Protein AF-A0A8S8XU65-F1 (afdb_monomer)

Radius of gyration: 19.21 Å; Cα contacts (8 Å, |Δi|>4): 184; chains: 1; bounding box: 71×36×45 Å

pLDDT: mean 71.5, std 25.37, range [22.58, 95.0]

Secondary structure (DSSP, 8-state):
-HHHHHHHHHHHT-SSGGG----SSHHHHHHHHHHHS---TT-EEEEETT--HHHHHHHHHHHHHH--EEEEEPPPTTS---HHHHHHHHHHHGGGEEEEEEESB-TTT-PBPPHHHHTT---TTSEEEE---S---S-----S--------------

Foldseek 3Di:
DQVVLVVVCVVQVNPDSVVDDDDPDQLRVLLCVLVVDDDAALQEEEEEPQDDCSNVVSVVVCCVPHNYHYHYDYADPVRADDPPSVVVVCVVCQQSHFWYWYDQARPPPRHGDDCVLCVQPGDDPHTDIRGDHNDDDDDDPPPDDDDDPPDDDDDDDD

Structure (mmCIF, N/CA/C/O backbone):
data_AF-A0A8S8XU65-F1
#
_entry.id   AF-A0A8S8XU65-F1
#
loop_
_atom_site.group_PDB
_atom_site.id
_atom_site.type_symbol
_atom_site.label_atom_id
_atom_site.label_alt_id
_atom_site.label_comp_id
_atom_site.label_asym_id
_atom_site.label_entity_id
_atom_site.label_seq_id
_atom_site.pdbx_PDB_ins_code
_atom_site.Cartn_x
_atom_site.Cartn_y
_atom_site.Cartn_z
_atom_site.occupancy
_atom_site.B_iso_or_equiv
_atom_site.auth_seq_id
_atom_site.auth_comp_id
_atom_site.auth_asym_id
_atom_site.auth_atom_id
_atom_site.pdbx_PDB_model_num
ATOM 1 N N . MET A 1 1 ? 15.365 -8.239 -23.432 1.00 61.91 1 MET A N 1
ATOM 2 C CA . MET A 1 1 ? 14.420 -8.111 -22.293 1.00 61.91 1 MET A CA 1
ATOM 3 C C . MET A 1 1 ? 14.417 -9.317 -21.351 1.00 61.91 1 MET A C 1
ATOM 5 O O . MET A 1 1 ? 14.413 -9.101 -20.146 1.00 61.91 1 MET A O 1
ATOM 9 N N . ALA A 1 2 ? 14.431 -10.567 -21.838 1.00 71.38 2 ALA A N 1
ATOM 10 C CA . ALA A 1 2 ? 14.409 -11.753 -20.965 1.00 71.38 2 ALA A CA 1
ATOM 11 C C . ALA A 1 2 ? 15.623 -11.863 -20.010 1.00 71.38 2 ALA A C 1
ATOM 13 O O . ALA A 1 2 ? 15.465 -12.267 -18.862 1.00 7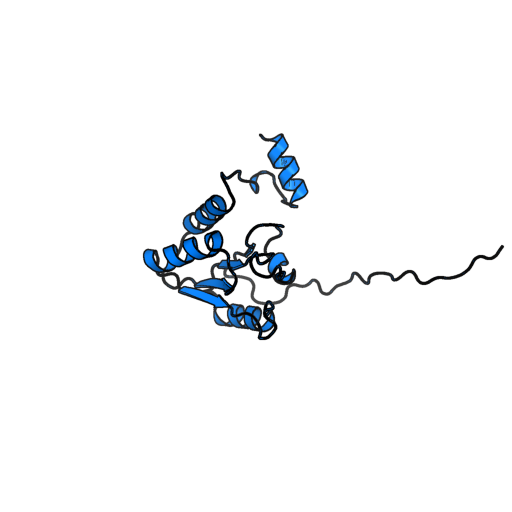1.38 2 ALA A O 1
ATOM 14 N N . SER A 1 3 ? 16.817 -11.442 -20.448 1.00 83.19 3 SER A N 1
ATOM 15 C CA . SER A 1 3 ? 18.032 -11.395 -19.618 1.00 83.19 3 SER A CA 1
ATOM 16 C C . SER A 1 3 ? 17.922 -10.400 -18.457 1.00 83.19 3 SER A C 1
ATOM 18 O O . SER A 1 3 ? 18.205 -10.758 -17.318 1.00 83.19 3 SER A O 1
ATOM 20 N N . SER A 1 4 ? 17.440 -9.183 -18.719 1.00 88.06 4 SER A N 1
ATOM 21 C CA . SER A 1 4 ? 17.258 -8.141 -17.698 1.00 88.06 4 SER A CA 1
ATOM 22 C C . SER A 1 4 ? 16.240 -8.540 -16.627 1.00 88.06 4 SER A C 1
ATOM 24 O O . SER A 1 4 ? 16.490 -8.308 -15.449 1.00 88.06 4 SER A O 1
ATOM 26 N N . ARG A 1 5 ? 15.127 -9.195 -17.002 1.00 89.56 5 ARG A N 1
ATOM 27 C CA . ARG A 1 5 ? 14.156 -9.713 -16.015 1.00 89.56 5 ARG A CA 1
ATOM 28 C C . ARG A 1 5 ? 14.777 -10.756 -15.097 1.00 89.56 5 ARG A C 1
ATOM 30 O O . ARG A 1 5 ? 14.509 -10.734 -13.906 1.00 89.56 5 ARG A O 1
ATOM 37 N N . ARG A 1 6 ? 15.618 -11.646 -15.634 1.00 89.81 6 ARG A N 1
ATOM 38 C CA . ARG A 1 6 ? 16.305 -12.668 -14.834 1.00 89.81 6 ARG A CA 1
ATOM 39 C C . ARG A 1 6 ? 17.269 -12.053 -13.821 1.00 89.81 6 ARG A C 1
ATOM 41 O O . ARG A 1 6 ? 17.264 -12.471 -12.671 1.00 89.81 6 ARG A O 1
ATOM 48 N N . LEU A 1 7 ? 18.046 -11.053 -14.237 1.00 90.75 7 LEU A N 1
ATOM 49 C CA . LEU A 1 7 ? 18.953 -10.334 -13.337 1.00 90.75 7 LEU A CA 1
ATOM 50 C C . LEU A 1 7 ? 18.188 -9.610 -12.226 1.00 90.75 7 LEU A C 1
ATOM 52 O O . LEU A 1 7 ? 18.548 -9.728 -11.060 1.00 90.75 7 LEU A O 1
ATOM 56 N N . LEU A 1 8 ? 17.103 -8.912 -12.573 1.00 88.00 8 LEU A N 1
ATOM 57 C CA . LEU A 1 8 ? 16.266 -8.235 -11.583 1.00 88.00 8 LEU A CA 1
ATOM 58 C C . LEU A 1 8 ? 15.599 -9.222 -10.630 1.00 88.00 8 LEU A C 1
ATOM 60 O O . LEU A 1 8 ? 15.643 -8.995 -9.430 1.00 88.00 8 LEU A O 1
ATOM 64 N N . ALA A 1 9 ? 15.057 -10.331 -11.141 1.00 87.44 9 ALA A N 1
ATOM 65 C CA . ALA A 1 9 ? 14.457 -11.376 -10.316 1.00 87.44 9 ALA A CA 1
ATOM 66 C C . ALA A 1 9 ? 15.452 -11.914 -9.276 1.00 87.44 9 ALA A C 1
ATOM 68 O O . ALA A 1 9 ? 15.110 -12.025 -8.105 1.00 87.44 9 ALA A O 1
ATOM 69 N N . GLN A 1 10 ? 16.703 -12.167 -9.673 1.00 87.38 10 GLN A N 1
ATOM 70 C CA . GLN A 1 10 ? 17.759 -12.583 -8.744 1.00 87.38 10 GLN A CA 1
ATOM 71 C C . GLN A 1 10 ? 18.110 -11.489 -7.731 1.00 87.38 10 GLN A C 1
ATOM 73 O O . GLN A 1 10 ? 18.281 -11.785 -6.553 1.00 87.38 10 GLN A O 1
ATOM 78 N N . HIS A 1 11 ? 18.191 -10.232 -8.172 1.00 85.50 11 HIS A N 1
ATOM 79 C CA . HIS A 1 11 ? 18.537 -9.106 -7.306 1.00 85.50 11 HIS A CA 1
ATOM 80 C C . HIS A 1 11 ? 17.499 -8.863 -6.201 1.00 85.50 11 HIS A C 1
ATOM 82 O O . HIS A 1 11 ? 17.866 -8.542 -5.075 1.00 85.50 11 HIS A O 1
ATOM 88 N N . ILE A 1 12 ? 16.213 -9.037 -6.515 1.00 81.62 12 ILE A N 1
ATOM 89 C CA . ILE A 1 12 ? 15.103 -8.807 -5.575 1.00 81.62 12 ILE A CA 1
ATOM 90 C C . ILE A 1 12 ? 14.648 -10.086 -4.858 1.00 81.62 12 ILE A C 1
ATOM 92 O O . ILE A 1 12 ? 13.761 -10.028 -4.013 1.00 81.62 12 ILE A O 1
ATOM 96 N N . GLY A 1 13 ? 15.229 -11.240 -5.198 1.00 85.06 13 GLY A N 1
ATOM 97 C CA . GLY A 1 13 ? 14.861 -12.535 -4.621 1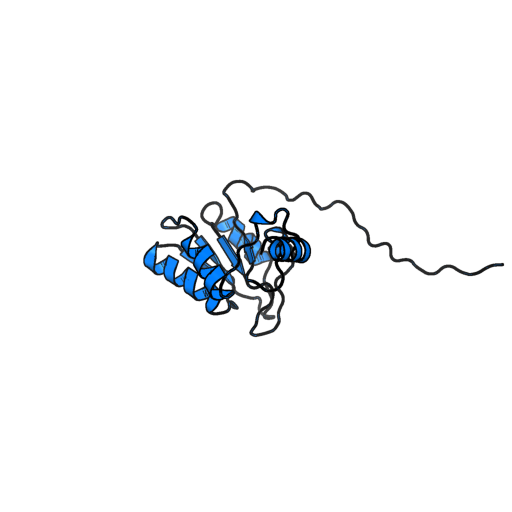.00 85.06 13 GLY A CA 1
ATOM 98 C C . GLY A 1 13 ? 13.516 -13.097 -5.102 1.00 85.06 13 GLY A C 1
ATOM 99 O O . GLY A 1 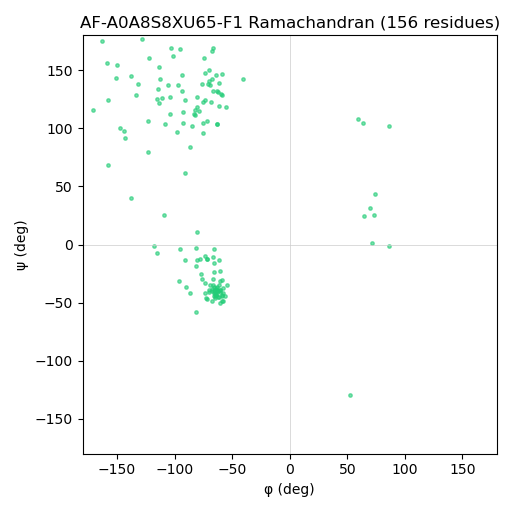13 ? 12.904 -13.890 -4.388 1.00 85.06 13 GLY A O 1
ATOM 100 N N . ALA A 1 14 ? 13.047 -12.709 -6.290 1.00 83.94 14 ALA A N 1
ATOM 101 C CA . ALA A 1 14 ? 11.852 -13.284 -6.907 1.00 83.94 14 ALA A CA 1
ATOM 102 C C . ALA A 1 14 ? 12.090 -14.752 -7.303 1.00 83.94 14 ALA A C 1
ATOM 104 O O . ALA A 1 14 ? 13.168 -15.124 -7.777 1.00 83.94 14 ALA A O 1
ATOM 105 N N . ARG A 1 15 ? 11.068 -15.597 -7.136 1.00 85.31 15 ARG A N 1
ATOM 106 C CA . ARG A 1 15 ? 11.144 -17.039 -7.427 1.00 85.31 15 ARG A CA 1
ATOM 107 C C . ARG A 1 15 ? 11.080 -17.310 -8.924 1.00 85.31 15 ARG A C 1
ATOM 109 O O . ARG A 1 15 ? 11.642 -18.299 -9.395 1.00 85.31 15 ARG A O 1
ATOM 116 N N . ASN A 1 16 ? 10.393 -16.447 -9.673 1.00 86.94 16 ASN A N 1
ATOM 117 C CA . ASN A 1 16 ? 10.226 -16.581 -11.114 1.00 86.94 16 ASN A CA 1
ATOM 118 C C . ASN A 1 16 ? 10.382 -15.227 -11.824 1.00 86.94 16 ASN A C 1
ATOM 120 O O . ASN A 1 16 ? 9.942 -14.189 -11.345 1.00 86.94 16 ASN A O 1
ATOM 124 N N . VAL A 1 17 ? 10.952 -15.240 -13.029 1.00 89.00 17 VAL A N 1
ATOM 125 C CA . VAL A 1 17 ? 11.050 -14.055 -13.899 1.00 89.00 17 VAL A CA 1
ATOM 126 C C . VAL A 1 17 ? 9.690 -13.472 -14.291 1.00 89.00 17 VAL A C 1
ATOM 128 O O . VAL A 1 17 ? 9.616 -12.291 -14.624 1.00 89.00 17 VAL A O 1
ATOM 131 N N . ASN A 1 18 ? 8.626 -14.279 -14.243 1.00 88.69 18 ASN A N 1
ATOM 132 C CA . ASN A 1 18 ? 7.254 -13.840 -14.501 1.00 88.69 18 ASN A CA 1
ATOM 133 C C . ASN A 1 18 ? 6.681 -12.959 -13.377 1.00 88.69 18 ASN A C 1
ATOM 135 O O . ASN A 1 18 ? 5.672 -12.299 -13.593 1.00 88.69 18 ASN A O 1
ATOM 139 N N . GLU A 1 19 ? 7.334 -12.897 -12.212 1.00 85.94 19 GLU A N 1
ATOM 140 C CA . GLU A 1 19 ? 6.975 -11.991 -11.110 1.00 85.94 19 GLU A CA 1
ATOM 141 C C . GLU A 1 19 ? 7.529 -10.566 -11.334 1.00 85.94 19 GLU A C 1
ATOM 143 O O . GLU A 1 19 ? 7.254 -9.659 -10.554 1.00 85.94 19 GLU A O 1
ATOM 148 N N . VAL A 1 20 ? 8.297 -10.340 -12.413 1.00 88.31 20 VAL A N 1
ATOM 149 C CA . VAL A 1 20 ? 8.928 -9.048 -12.729 1.00 88.31 20 VAL A CA 1
ATOM 150 C C . VAL A 1 20 ? 8.255 -8.373 -13.927 1.00 88.31 20 VAL A C 1
ATOM 152 O O . VAL A 1 20 ? 8.522 -8.683 -15.099 1.00 88.31 20 VAL A O 1
ATOM 155 N N . ALA A 1 21 ? 7.438 -7.365 -13.630 1.00 89.25 21 ALA A N 1
ATOM 156 C CA . ALA A 1 21 ? 6.849 -6.473 -14.621 1.00 89.25 21 ALA A CA 1
ATOM 157 C C . ALA A 1 21 ? 7.657 -5.171 -14.751 1.00 89.25 21 ALA A C 1
ATOM 159 O O . ALA A 1 21 ? 8.072 -4.575 -13.760 1.00 89.25 21 ALA A O 1
ATOM 160 N N . PHE A 1 22 ? 7.869 -4.713 -15.988 1.00 90.62 22 PHE A N 1
ATOM 161 C CA . PHE A 1 22 ? 8.489 -3.413 -16.241 1.00 90.62 22 PHE A CA 1
ATOM 162 C C . PHE A 1 22 ? 7.402 -2.355 -16.350 1.00 90.62 22 PHE A C 1
ATOM 164 O O . PHE A 1 22 ? 6.513 -2.476 -17.188 1.00 90.62 22 PHE A O 1
ATOM 171 N N . MET A 1 23 ? 7.520 -1.318 -15.528 1.00 89.38 23 MET A N 1
ATOM 172 C CA . MET A 1 23 ? 6.612 -0.177 -15.495 1.00 89.38 23 MET A CA 1
ATOM 173 C C . MET A 1 23 ? 7.396 1.110 -15.743 1.00 89.38 23 MET A C 1
ATOM 175 O O . MET A 1 23 ? 8.611 1.156 -15.554 1.00 89.38 23 MET A O 1
ATOM 179 N N . LYS A 1 24 ? 6.695 2.174 -16.145 1.00 90.88 24 LYS A N 1
ATOM 180 C CA . LYS A 1 24 ? 7.314 3.479 -16.415 1.00 90.88 24 LYS A CA 1
ATOM 181 C C . LYS A 1 24 ? 8.003 4.073 -15.179 1.00 90.88 24 LYS A C 1
ATOM 183 O O . LYS A 1 24 ? 9.049 4.698 -15.306 1.00 90.88 24 LYS A O 1
ATOM 188 N N . ASN A 1 25 ? 7.395 3.912 -14.004 1.00 88.75 25 ASN A N 1
ATOM 189 C CA . ASN A 1 25 ? 7.910 4.352 -12.707 1.00 88.75 25 ASN A CA 1
ATOM 190 C C . ASN A 1 25 ? 7.153 3.640 -11.564 1.00 88.75 25 ASN A C 1
ATOM 192 O O . ASN A 1 25 ? 6.188 2.910 -11.811 1.00 88.75 25 ASN A O 1
ATOM 196 N N . ALA A 1 26 ? 7.581 3.864 -10.317 1.00 84.81 26 ALA A N 1
ATOM 197 C CA . ALA A 1 26 ? 6.960 3.272 -9.128 1.00 84.81 26 ALA A CA 1
ATOM 198 C C . ALA A 1 26 ? 5.499 3.719 -8.932 1.00 84.81 26 ALA A C 1
ATOM 200 O O . ALA A 1 26 ? 4.643 2.900 -8.616 1.00 84.81 26 ALA A O 1
ATOM 201 N N . THR A 1 27 ? 5.186 4.991 -9.194 1.00 87.12 27 THR A N 1
ATOM 202 C CA . THR A 1 27 ? 3.816 5.523 -9.115 1.00 87.12 27 THR A CA 1
ATOM 203 C C . THR A 1 27 ? 2.864 4.777 -10.049 1.00 87.12 27 THR A C 1
ATOM 205 O O . THR A 1 27 ? 1.765 4.402 -9.652 1.00 87.12 27 THR A O 1
ATOM 208 N N . HIS A 1 28 ? 3.286 4.523 -11.287 1.00 88.31 28 HIS A N 1
ATOM 209 C CA . HIS A 1 28 ? 2.498 3.781 -12.263 1.00 88.31 28 HIS A CA 1
ATOM 210 C C . HIS A 1 28 ? 2.337 2.317 -11.847 1.00 88.31 28 HIS A C 1
ATOM 212 O O . HIS A 1 28 ? 1.245 1.774 -11.963 1.00 88.31 28 HIS A O 1
ATOM 218 N N . ALA A 1 29 ? 3.393 1.699 -11.305 1.00 89.44 29 ALA A N 1
ATOM 219 C CA . ALA A 1 29 ? 3.310 0.344 -10.766 1.00 89.44 29 ALA A C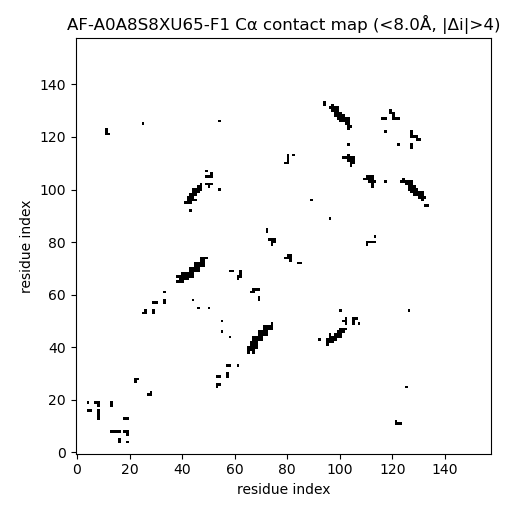A 1
ATOM 220 C C . ALA A 1 29 ? 2.271 0.241 -9.636 1.00 89.4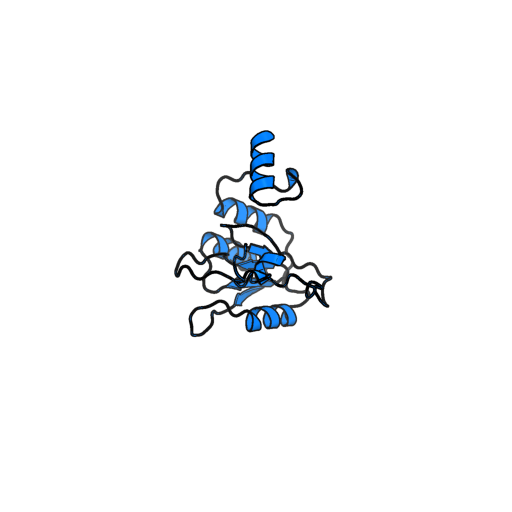4 29 ALA A C 1
ATOM 222 O O . ALA A 1 29 ? 1.456 -0.676 -9.647 1.00 89.44 29 ALA A O 1
ATOM 223 N N . LEU A 1 30 ? 2.238 1.211 -8.718 1.00 88.75 30 LEU A N 1
ATOM 224 C CA . LEU A 1 30 ? 1.266 1.246 -7.619 1.00 88.75 30 LEU A CA 1
ATOM 225 C C . LEU A 1 30 ? -0.168 1.407 -8.098 1.00 88.75 30 LEU A C 1
ATOM 227 O O . LEU A 1 30 ? -1.049 0.678 -7.656 1.00 88.75 30 LEU A O 1
ATOM 231 N N . ASN A 1 31 ? -0.392 2.315 -9.046 1.00 90.25 31 ASN A N 1
ATOM 232 C CA . ASN A 1 31 ? -1.705 2.470 -9.663 1.00 90.25 31 ASN A CA 1
ATOM 233 C C . ASN A 1 31 ? -2.146 1.177 -10.356 1.00 90.25 31 ASN A C 1
ATOM 235 O O . ASN A 1 31 ? -3.305 0.789 -10.251 1.00 90.25 31 ASN A O 1
ATOM 239 N N . GLN A 1 32 ? -1.217 0.477 -11.013 1.00 92.19 32 GLN A N 1
ATOM 240 C CA . GLN A 1 32 ? -1.526 -0.787 -11.667 1.00 92.19 32 GLN A CA 1
ATOM 241 C C . GLN A 1 32 ? -1.881 -1.897 -10.669 1.00 92.19 32 GLN A C 1
ATOM 243 O O . GLN A 1 32 ? -2.745 -2.714 -10.975 1.00 92.19 32 GLN A O 1
ATOM 248 N N . VAL A 1 33 ? -1.255 -1.917 -9.486 1.00 90.69 33 VAL A N 1
ATOM 249 C CA . VAL A 1 33 ? -1.623 -2.828 -8.389 1.00 90.69 33 VAL A CA 1
ATOM 250 C C . VAL A 1 33 ? -2.997 -2.468 -7.830 1.00 90.69 33 VAL A C 1
ATOM 252 O O . VAL A 1 33 ? -3.848 -3.345 -7.717 1.00 90.69 33 VAL A O 1
ATOM 255 N N . ALA A 1 34 ? -3.241 -1.190 -7.534 1.00 89.62 34 ALA A N 1
ATOM 256 C CA . ALA A 1 34 ? -4.513 -0.722 -6.992 1.00 89.62 34 ALA A CA 1
ATOM 257 C C . ALA A 1 34 ? -5.687 -1.054 -7.927 1.00 89.62 34 ALA A C 1
ATOM 259 O O . ALA A 1 34 ? -6.664 -1.655 -7.498 1.00 89.62 34 ALA A O 1
ATOM 260 N N . GLN A 1 35 ? -5.562 -0.742 -9.218 1.00 90.50 35 GLN A N 1
ATOM 261 C CA . GLN A 1 35 ? -6.615 -0.972 -10.216 1.00 90.50 35 GLN A CA 1
ATOM 262 C C . GLN A 1 35 ? -6.665 -2.419 -10.736 1.00 90.50 35 GLN A C 1
ATOM 264 O O . GLN A 1 35 ? -7.654 -2.835 -11.331 1.00 90.50 35 GLN A O 1
ATOM 269 N N . GLY A 1 36 ? -5.589 -3.192 -10.561 1.00 89.56 36 GLY A N 1
ATOM 270 C CA . GLY A 1 36 ? -5.504 -4.581 -11.023 1.00 89.56 36 GLY A CA 1
ATOM 271 C C . GLY A 1 36 ? -6.188 -5.591 -10.100 1.00 89.56 36 GLY A C 1
ATOM 272 O O . GLY A 1 36 ? -6.388 -6.738 -10.498 1.00 89.56 36 GLY A O 1
ATOM 273 N N . LEU A 1 37 ? -6.534 -5.187 -8.877 1.00 89.19 37 LEU A N 1
ATOM 274 C CA . LEU A 1 37 ? -7.269 -6.008 -7.921 1.00 89.19 37 LEU A CA 1
ATOM 275 C C . LEU A 1 37 ? -8.772 -5.745 -8.033 1.00 89.19 37 LEU A C 1
ATOM 277 O O . LEU A 1 37 ? -9.209 -4.626 -8.285 1.00 89.19 37 LEU A O 1
ATOM 281 N N . SER A 1 38 ? -9.581 -6.780 -7.816 1.00 90.31 38 SER A N 1
ATOM 282 C CA . SER A 1 38 ? -11.033 -6.623 -7.707 1.00 90.31 38 SER A CA 1
ATOM 283 C C . SER A 1 38 ? -11.386 -6.144 -6.307 1.00 90.31 38 SER A C 1
ATOM 285 O O . SER A 1 38 ? -11.010 -6.814 -5.349 1.00 90.31 38 SER A O 1
ATOM 287 N N . TRP A 1 39 ? -12.134 -5.051 -6.180 1.00 90.62 39 TRP A N 1
ATOM 288 C CA . TRP A 1 39 ? -12.553 -4.473 -4.899 1.00 90.62 39 TRP A CA 1
ATOM 289 C C . TRP A 1 39 ? -14.059 -4.588 -4.701 1.00 90.62 39 TRP A C 1
ATOM 291 O O . TRP A 1 39 ? -14.831 -4.421 -5.643 1.00 90.62 39 TRP A O 1
ATOM 301 N N . ASN A 1 40 ? -14.460 -4.843 -3.463 1.00 91.56 40 ASN A N 1
ATOM 302 C CA . ASN A 1 40 ? -15.839 -4.814 -3.012 1.00 91.56 40 ASN A CA 1
ATOM 303 C C . ASN A 1 40 ? -16.021 -3.669 -2.017 1.00 91.56 40 ASN A C 1
ATOM 305 O O . ASN A 1 40 ? -15.098 -3.284 -1.296 1.00 91.56 40 ASN A O 1
ATOM 309 N N . LYS A 1 41 ? -17.248 -3.154 -1.940 1.00 93.81 41 LYS A N 1
ATOM 310 C CA . LYS A 1 41 ? -17.607 -2.150 -0.942 1.00 93.81 41 LYS A CA 1
ATOM 311 C C . LYS A 1 41 ? -17.382 -2.706 0.468 1.00 93.81 41 LYS A C 1
ATOM 313 O O . LYS A 1 41 ? -17.891 -3.778 0.789 1.00 93.81 41 LYS A O 1
ATOM 318 N N . GLY A 1 42 ? -16.678 -1.949 1.305 1.00 90.44 42 GLY A N 1
ATOM 319 C CA . GLY A 1 42 ? -16.336 -2.345 2.673 1.00 90.44 42 GLY A CA 1
ATOM 320 C C . GLY A 1 42 ? -15.064 -3.187 2.809 1.00 90.44 42 GLY A C 1
ATOM 321 O O . GLY A 1 42 ? -14.692 -3.498 3.940 1.00 90.44 42 GLY A O 1
ATOM 322 N N . ASP A 1 43 ? -14.384 -3.520 1.703 1.00 92.06 43 ASP A N 1
ATOM 323 C CA . ASP A 1 43 ? -12.990 -3.969 1.768 1.00 92.06 43 ASP A CA 1
ATOM 324 C C . ASP A 1 43 ? -12.140 -2.868 2.414 1.00 92.06 43 ASP A C 1
ATOM 326 O O . ASP A 1 43 ? -12.405 -1.684 2.214 1.00 92.06 43 ASP A O 1
ATOM 330 N N . VAL A 1 44 ? -11.112 -3.252 3.164 1.00 91.06 44 VAL A N 1
ATOM 331 C CA . VAL A 1 44 ? -10.256 -2.327 3.910 1.00 91.06 44 VAL A CA 1
ATOM 332 C C . VAL A 1 44 ? -8.838 -2.346 3.346 1.00 91.06 44 VAL A C 1
ATOM 334 O O . VAL A 1 44 ? -8.250 -3.413 3.127 1.00 91.06 44 VAL A O 1
ATOM 337 N N . ILE A 1 45 ? -8.281 -1.153 3.147 1.00 91.69 45 ILE A N 1
ATOM 338 C CA . ILE A 1 45 ? -6.868 -0.906 2.838 1.00 91.69 45 ILE A CA 1
ATOM 339 C C . ILE A 1 45 ? -6.223 -0.218 4.041 1.00 91.69 45 ILE A C 1
ATOM 341 O O . ILE A 1 45 ? -6.705 0.818 4.493 1.00 91.69 45 ILE A O 1
ATOM 345 N N . LEU A 1 46 ? -5.127 -0.781 4.549 1.00 90.25 46 LEU A N 1
ATOM 346 C CA . LEU A 1 46 ? -4.362 -0.206 5.657 1.00 90.25 46 LEU A CA 1
ATOM 347 C C . LEU A 1 46 ? -3.068 0.437 5.142 1.00 90.25 46 LEU A C 1
ATOM 349 O O . LEU A 1 46 ? -2.274 -0.218 4.464 1.00 90.25 46 LEU A O 1
ATOM 353 N N . THR A 1 47 ? -2.834 1.699 5.492 1.00 91.25 47 THR A N 1
ATOM 354 C CA . THR A 1 47 ? -1.586 2.431 5.210 1.00 91.25 47 THR A CA 1
ATOM 355 C C . THR A 1 47 ? -1.024 3.066 6.478 1.00 91.25 47 THR A C 1
ATOM 357 O O . THR A 1 47 ? -1.655 2.993 7.528 1.00 91.25 47 THR A O 1
ATOM 360 N N . THR A 1 48 ? 0.139 3.718 6.401 1.00 88.44 48 THR A N 1
ATOM 361 C CA . THR A 1 48 ? 0.644 4.569 7.497 1.00 88.44 48 THR A CA 1
ATOM 362 C C . THR A 1 48 ? 0.284 6.041 7.294 1.00 88.44 48 THR A C 1
ATOM 364 O O . THR A 1 48 ? -0.158 6.448 6.216 1.00 88.44 48 THR A O 1
ATOM 367 N N . ASP A 1 49 ? 0.477 6.849 8.332 1.00 87.94 49 ASP A N 1
ATOM 368 C CA . ASP A 1 49 ? 0.381 8.312 8.301 1.00 87.94 49 ASP A CA 1
ATOM 369 C C . ASP A 1 49 ? 1.564 8.995 7.586 1.00 87.94 49 ASP A C 1
ATOM 371 O O . ASP A 1 49 ? 1.505 10.187 7.286 1.00 87.94 49 ASP A O 1
ATOM 375 N N . LYS A 1 50 ? 2.622 8.243 7.255 1.00 81.69 50 LYS A N 1
ATOM 376 C CA . LYS A 1 50 ? 3.847 8.742 6.608 1.00 81.69 50 LYS A CA 1
ATOM 377 C C . LYS A 1 50 ? 4.010 8.303 5.155 1.00 81.69 50 LYS A C 1
ATOM 379 O O . LYS A 1 50 ? 5.134 8.219 4.647 1.00 81.69 50 LYS A O 1
ATOM 384 N N . GLU A 1 51 ? 2.913 8.001 4.471 1.00 82.88 51 GLU A N 1
ATOM 385 C CA . GLU A 1 51 ? 2.980 7.549 3.086 1.00 82.88 51 GLU A CA 1
ATOM 386 C C . GLU A 1 51 ? 3.251 8.683 2.096 1.00 82.88 51 GLU A C 1
ATOM 388 O O . GLU A 1 51 ? 2.656 9.758 2.138 1.00 82.88 51 GLU A O 1
ATOM 393 N N . HIS A 1 52 ? 4.112 8.404 1.118 1.00 86.75 52 HIS A N 1
ATOM 394 C CA . HIS A 1 52 ? 4.291 9.294 -0.021 1.00 86.75 52 HIS A CA 1
ATOM 395 C C . HIS A 1 52 ? 2.996 9.381 -0.847 1.00 86.75 52 HIS A C 1
ATOM 397 O O . HIS A 1 52 ? 2.313 8.378 -1.056 1.00 86.75 52 HIS A O 1
ATOM 403 N N . ASN A 1 53 ? 2.710 10.546 -1.436 1.00 86.94 53 ASN A N 1
ATOM 404 C CA . ASN A 1 53 ? 1.489 10.779 -2.222 1.00 86.94 53 ASN A CA 1
ATOM 405 C C . ASN A 1 53 ? 1.272 9.760 -3.352 1.00 86.94 53 ASN A C 1
ATOM 407 O O . ASN A 1 53 ? 0.141 9.384 -3.640 1.00 86.94 53 ASN A O 1
ATOM 411 N N . SER A 1 54 ? 2.344 9.277 -3.990 1.00 84.81 54 SER A N 1
ATOM 412 C CA . SER A 1 54 ? 2.227 8.227 -5.019 1.00 84.81 54 SER A CA 1
ATOM 413 C C . SER A 1 54 ? 1.740 6.883 -4.484 1.00 84.81 54 SER A C 1
ATOM 415 O O . SER A 1 54 ? 1.226 6.097 -5.273 1.00 84.81 54 SER A O 1
ATOM 417 N N . ASN A 1 55 ? 1.933 6.615 -3.191 1.00 86.69 55 ASN A N 1
ATOM 418 C CA . ASN A 1 55 ? 1.333 5.472 -2.525 1.00 86.69 55 ASN A CA 1
ATOM 419 C C . ASN A 1 55 ? -0.073 5.810 -2.020 1.00 86.69 55 ASN A C 1
ATOM 421 O O . ASN A 1 55 ? -0.961 5.006 -2.217 1.00 86.69 55 ASN A O 1
ATOM 425 N N . LEU A 1 56 ? -0.312 6.994 -1.449 1.00 89.19 56 LEU A N 1
ATOM 426 C CA . LEU A 1 56 ? -1.603 7.344 -0.837 1.00 89.19 56 LEU A CA 1
ATOM 427 C C . LEU A 1 56 ? -2.751 7.572 -1.842 1.00 89.19 56 LEU A C 1
ATOM 429 O O . LEU A 1 56 ? -3.854 7.060 -1.664 1.00 89.19 56 LEU A O 1
ATOM 433 N N . VAL A 1 57 ? -2.507 8.350 -2.900 1.00 93.12 57 VAL A N 1
ATOM 434 C CA . VAL A 1 57 ? -3.559 8.824 -3.821 1.00 93.12 57 VAL A CA 1
ATOM 435 C C . VAL A 1 57 ? -4.366 7.695 -4.486 1.00 93.12 57 VAL A C 1
ATOM 437 O O . VAL A 1 57 ? -5.587 7.843 -4.559 1.00 93.12 57 VAL A O 1
ATOM 440 N N . PRO A 1 58 ? -3.763 6.575 -4.941 1.00 91.94 58 PRO A N 1
ATOM 441 C CA . PRO A 1 58 ? -4.521 5.459 -5.511 1.00 91.94 58 PRO A CA 1
ATOM 442 C C . PRO A 1 58 ? -5.573 4.877 -4.557 1.00 91.94 58 PRO A C 1
ATOM 444 O O . PRO A 1 58 ? -6.665 4.524 -4.994 1.00 91.94 58 PRO A O 1
ATOM 447 N N . TRP A 1 59 ? -5.273 4.804 -3.258 1.00 92.88 59 TRP A N 1
ATOM 448 C CA . TRP A 1 59 ? -6.189 4.240 -2.261 1.00 92.88 59 TRP A CA 1
ATOM 449 C C . TRP A 1 59 ? -7.355 5.183 -1.966 1.00 92.88 59 TRP A C 1
ATOM 451 O O . TRP A 1 59 ? -8.499 4.739 -1.941 1.00 92.88 59 TRP A O 1
ATOM 461 N N . LEU A 1 60 ? -7.088 6.488 -1.857 1.00 94.12 60 LEU A N 1
ATOM 462 C CA . LEU A 1 60 ? -8.136 7.510 -1.723 1.00 94.12 60 LEU A CA 1
ATOM 463 C C . LEU A 1 60 ? -9.079 7.530 -2.933 1.00 94.12 60 LEU A C 1
ATOM 465 O O . LEU A 1 60 ? -10.255 7.873 -2.824 1.00 94.12 60 LEU A O 1
ATOM 469 N N . ASP A 1 61 ? -8.560 7.203 -4.115 1.00 94.50 61 ASP A N 1
ATOM 470 C CA . ASP A 1 61 ? -9.389 7.085 -5.307 1.00 94.50 61 ASP A CA 1
ATOM 471 C C . ASP A 1 61 ? -10.302 5.855 -5.254 1.00 94.50 61 ASP A C 1
ATOM 473 O O . ASP A 1 61 ? -11.485 5.956 -5.581 1.00 94.50 61 ASP A O 1
ATOM 477 N N . LEU A 1 62 ? -9.797 4.716 -4.771 1.00 93.44 62 LEU A N 1
ATOM 478 C CA . LEU A 1 62 ? -10.596 3.507 -4.536 1.00 93.44 62 LEU A CA 1
ATOM 479 C C . LEU A 1 62 ? -11.648 3.695 -3.437 1.00 93.44 62 LEU A C 1
ATOM 481 O O . LEU A 1 62 ? -12.765 3.198 -3.578 1.00 93.44 62 LEU A O 1
ATOM 485 N N . GLU A 1 63 ? -11.340 4.453 -2.388 1.00 94.88 63 GLU A N 1
ATOM 486 C CA . GLU A 1 63 ? -12.314 4.828 -1.360 1.00 94.88 63 GLU A CA 1
ATOM 487 C C . GLU A 1 63 ? -13.507 5.569 -1.980 1.00 94.88 63 GLU A C 1
ATOM 489 O O . GLU A 1 63 ? -14.661 5.177 -1.789 1.00 94.88 63 GLU A O 1
ATOM 494 N N . ARG A 1 64 ? -13.241 6.578 -2.821 1.00 94.38 64 ARG A N 1
ATOM 495 C CA . ARG A 1 64 ? -14.292 7.360 -3.491 1.00 94.38 64 ARG A CA 1
ATOM 496 C C . ARG A 1 64 ? -15.049 6.582 -4.566 1.00 94.38 64 ARG A C 1
ATOM 498 O O . ARG A 1 64 ? -16.253 6.774 -4.716 1.00 94.38 64 ARG A O 1
ATOM 505 N N . SER A 1 65 ? -14.354 5.758 -5.346 1.00 93.12 65 SER A N 1
ATOM 506 C CA . SER A 1 65 ? -14.925 5.104 -6.534 1.00 93.12 65 SER A CA 1
ATOM 507 C C . SER A 1 65 ? -15.558 3.740 -6.246 1.00 93.12 65 SER A C 1
ATOM 509 O O . SER A 1 65 ? -16.582 3.414 -6.842 1.00 93.12 65 SER A O 1
ATOM 511 N N . HIS A 1 66 ? -14.982 2.955 -5.333 1.00 91.75 66 HIS A N 1
ATOM 512 C CA . HIS A 1 66 ? -15.386 1.573 -5.040 1.00 91.75 66 HIS A CA 1
ATOM 513 C C . HIS A 1 66 ? -15.944 1.393 -3.617 1.00 91.75 66 HIS A C 1
ATOM 515 O O . HIS A 1 66 ? -16.473 0.328 -3.296 1.00 91.75 66 HIS A O 1
ATOM 521 N N . GLY A 1 67 ? -15.875 2.423 -2.764 1.00 92.81 67 GLY A N 1
ATOM 522 C CA . GLY A 1 67 ? -16.355 2.353 -1.382 1.00 92.81 67 GLY A CA 1
ATOM 523 C C . GLY A 1 67 ? -15.498 1.449 -0.494 1.00 92.81 67 GLY A C 1
ATOM 524 O O . GLY A 1 67 ? -16.032 0.781 0.395 1.00 92.81 67 GLY A O 1
ATOM 525 N N . VAL A 1 68 ? -14.198 1.384 -0.784 1.00 95.00 68 VAL A N 1
ATOM 526 C CA . VAL A 1 68 ? -13.180 0.755 0.071 1.00 95.00 68 VAL A CA 1
ATOM 527 C C . VAL A 1 68 ? -12.971 1.639 1.308 1.00 95.00 68 VAL A C 1
ATOM 529 O O . VAL A 1 68 ? -12.927 2.855 1.181 1.00 95.00 68 VAL A O 1
ATOM 532 N N . ASP A 1 69 ? -12.850 1.052 2.496 1.00 94.88 69 ASP A N 1
ATOM 533 C CA . ASP A 1 69 ? -12.508 1.773 3.730 1.00 94.88 69 ASP A CA 1
ATOM 534 C C . ASP A 1 69 ? -10.983 1.948 3.799 1.00 94.88 69 ASP A C 1
ATOM 536 O O . ASP A 1 69 ? -10.230 0.969 3.853 1.00 94.88 69 ASP A O 1
ATOM 540 N N . HIS A 1 70 ? -10.511 3.195 3.752 1.00 94.38 70 HIS A N 1
ATOM 541 C CA . HIS A 1 70 ? -9.092 3.505 3.896 1.00 94.38 70 HIS A CA 1
ATOM 542 C C . HIS A 1 70 ? -8.755 3.799 5.358 1.00 94.38 70 HIS A C 1
ATOM 544 O O . HIS A 1 70 ? -9.170 4.801 5.934 1.00 94.38 70 HIS A O 1
ATOM 550 N N . ARG A 1 71 ? -7.949 2.919 5.960 1.00 92.81 71 ARG A N 1
ATOM 551 C CA . ARG A 1 71 ? -7.464 3.058 7.334 1.00 92.81 71 ARG A CA 1
ATOM 552 C C . ARG A 1 71 ? -6.007 3.470 7.366 1.00 92.81 71 ARG A C 1
ATOM 554 O O . ARG A 1 71 ? -5.170 2.940 6.637 1.00 92.81 71 ARG A O 1
ATOM 561 N N . VAL A 1 72 ? -5.713 4.398 8.266 1.00 92.38 72 VAL A N 1
ATOM 562 C CA . VAL A 1 72 ? -4.374 4.936 8.485 1.00 92.38 72 VAL A CA 1
ATOM 563 C C . VAL A 1 72 ? -3.913 4.519 9.873 1.00 92.38 72 VAL A C 1
ATOM 565 O O . VAL A 1 72 ? -4.569 4.827 10.866 1.00 92.38 72 VAL A O 1
ATOM 568 N N . LEU A 1 73 ? -2.788 3.815 9.928 1.00 90.19 73 LEU A N 1
ATOM 569 C CA . LEU A 1 73 ? -2.088 3.498 11.159 1.00 90.19 73 LEU A CA 1
ATOM 570 C C . LEU A 1 73 ? -1.253 4.719 11.580 1.00 90.19 73 LEU A C 1
ATOM 572 O O . LEU A 1 73 ? -0.368 5.121 10.813 1.00 90.19 73 LEU A O 1
ATOM 576 N N . PRO A 1 74 ? -1.519 5.313 12.755 1.00 89.31 74 PRO A N 1
ATOM 577 C CA . PRO A 1 74 ? -0.703 6.402 13.268 1.00 89.31 74 PRO A CA 1
ATOM 578 C C . PRO A 1 74 ? 0.676 5.891 13.694 1.00 89.31 74 PRO A C 1
ATOM 580 O O . PRO A 1 74 ? 0.837 4.747 14.123 1.00 89.31 74 PRO A O 1
ATOM 583 N N . SER A 1 75 ? 1.673 6.759 13.588 1.00 87.62 75 SER A N 1
ATOM 584 C CA . SER A 1 75 ? 2.998 6.516 14.154 1.00 87.62 75 SER A CA 1
ATOM 585 C C . SER A 1 75 ? 3.009 6.681 15.682 1.00 87.62 75 SER A C 1
ATOM 587 O O . SER A 1 75 ? 2.136 7.341 16.245 1.00 87.62 75 SER A O 1
ATOM 589 N N . THR A 1 76 ? 4.022 6.119 16.353 1.00 87.19 76 THR A N 1
ATOM 590 C CA . THR A 1 76 ? 4.222 6.306 17.805 1.00 87.19 76 THR A CA 1
ATOM 591 C C . THR A 1 76 ? 4.583 7.756 18.147 1.00 87.19 76 THR A C 1
ATOM 593 O O . THR A 1 76 ? 4.929 8.544 17.262 1.00 87.19 76 THR A O 1
ATOM 596 N N . GLU A 1 77 ? 4.576 8.111 19.437 1.00 85.50 77 GLU A N 1
ATOM 597 C CA . GLU A 1 77 ? 5.006 9.437 19.915 1.00 85.50 77 GLU A CA 1
ATOM 598 C C . GLU A 1 77 ? 6.465 9.757 19.536 1.00 85.50 77 GLU A C 1
ATOM 600 O O . GLU A 1 77 ? 6.807 10.900 19.239 1.00 85.50 77 GLU A O 1
ATOM 605 N N . GLU A 1 78 ? 7.320 8.736 19.444 1.00 84.38 78 GLU A N 1
ATOM 606 C CA . GLU A 1 78 ? 8.707 8.827 18.969 1.00 84.38 78 GLU A CA 1
ATOM 607 C C . GLU A 1 78 ? 8.819 8.850 17.439 1.00 84.38 78 GLU A C 1
ATOM 609 O O . GLU A 1 78 ? 9.913 8.731 16.881 1.00 84.38 78 GLU A O 1
ATOM 614 N N . ASN A 1 79 ? 7.693 9.003 16.743 1.00 82.75 79 ASN A N 1
ATOM 615 C CA . ASN A 1 79 ? 7.605 9.088 15.294 1.00 82.75 79 ASN A CA 1
ATOM 616 C C . ASN A 1 79 ? 8.036 7.788 14.576 1.00 82.75 79 ASN A C 1
ATOM 618 O O . ASN A 1 79 ? 8.420 7.818 13.401 1.00 82.75 79 ASN A O 1
ATOM 622 N N . THR A 1 80 ? 7.945 6.639 15.257 1.00 83.62 80 THR A N 1
ATOM 623 C CA . THR A 1 80 ? 8.318 5.317 14.722 1.00 83.62 80 THR A CA 1
ATOM 624 C C . THR A 1 80 ? 7.109 4.474 14.313 1.00 83.62 80 THR A C 1
ATOM 626 O O . THR A 1 80 ? 5.965 4.843 14.566 1.00 83.62 80 THR A O 1
ATOM 629 N N . PHE A 1 81 ? 7.353 3.357 13.619 1.00 82.88 81 PHE A N 1
ATOM 630 C CA . PHE A 1 81 ? 6.293 2.428 13.224 1.00 82.88 81 PHE A CA 1
ATOM 631 C C . PHE A 1 81 ? 5.828 1.604 14.428 1.00 82.88 81 PHE A C 1
ATOM 633 O O . PHE A 1 81 ? 6.626 0.867 15.013 1.00 82.88 81 PHE A O 1
ATOM 640 N N . ASP A 1 82 ? 4.535 1.668 14.734 1.00 86.25 82 ASP A N 1
ATOM 641 C CA . ASP A 1 82 ? 3.927 0.895 15.811 1.00 86.25 82 ASP A CA 1
ATOM 642 C C . ASP A 1 82 ? 3.547 -0.519 15.338 1.00 86.25 82 ASP A C 1
ATOM 644 O O . ASP A 1 82 ? 2.554 -0.733 14.639 1.00 86.25 82 ASP A O 1
ATOM 648 N N . LEU A 1 83 ? 4.366 -1.506 15.707 1.00 83.94 83 LEU A N 1
ATOM 649 C CA . LEU A 1 83 ? 4.096 -2.913 15.403 1.00 83.94 83 LEU A CA 1
ATOM 650 C C . LEU A 1 83 ? 2.904 -3.474 16.177 1.00 83.94 83 LEU A C 1
ATOM 652 O O . LEU A 1 83 ? 2.193 -4.320 15.641 1.00 83.94 83 LEU A O 1
ATOM 656 N N . GLU A 1 84 ? 2.702 -3.039 17.417 1.00 84.94 84 GLU A N 1
ATOM 657 C CA . GLU A 1 84 ? 1.643 -3.569 18.272 1.00 84.94 84 GLU A CA 1
ATOM 658 C C . GLU A 1 84 ? 0.284 -3.071 17.780 1.00 84.94 84 GLU A C 1
ATOM 660 O O . GLU A 1 84 ? -0.623 -3.873 17.548 1.00 84.94 84 GLU A O 1
ATOM 665 N N . ALA A 1 85 ? 0.177 -1.772 17.489 1.00 86.50 85 ALA A N 1
ATOM 666 C CA . ALA A 1 85 ? -1.016 -1.206 16.874 1.00 86.50 85 ALA A CA 1
ATOM 667 C C . ALA A 1 85 ? -1.270 -1.789 15.476 1.00 86.50 85 ALA A C 1
ATOM 669 O O . ALA A 1 85 ? -2.424 -2.037 15.119 1.00 86.50 85 ALA A O 1
ATOM 670 N N . PHE A 1 86 ? -0.221 -2.060 14.690 1.00 87.00 86 PHE A N 1
ATOM 671 C CA . PHE A 1 86 ? -0.359 -2.726 13.395 1.00 87.00 86 PHE A CA 1
ATOM 672 C C . PHE A 1 86 ? -0.975 -4.125 13.530 1.00 87.00 86 PHE A C 1
ATOM 674 O O . PHE A 1 86 ? -1.944 -4.438 12.835 1.00 87.00 86 PHE A O 1
ATOM 681 N N . GLU A 1 87 ? -0.438 -4.964 14.420 1.00 85.25 87 GLU A N 1
ATOM 682 C CA . GLU A 1 87 ? -0.933 -6.326 14.647 1.00 85.25 87 GLU A CA 1
ATOM 683 C C . GLU A 1 87 ? -2.362 -6.319 15.213 1.00 85.25 87 GLU A C 1
ATOM 685 O O . GLU A 1 87 ? -3.214 -7.066 14.724 1.00 85.25 87 GLU A O 1
ATOM 690 N N . ALA A 1 88 ? -2.653 -5.428 16.166 1.00 87.06 88 ALA A N 1
ATOM 691 C CA . ALA A 1 88 ? -3.990 -5.251 16.730 1.00 87.06 88 ALA A CA 1
ATOM 692 C C . ALA A 1 88 ? -5.009 -4.811 15.668 1.00 87.06 88 ALA A C 1
ATOM 694 O O . ALA A 1 88 ? -6.085 -5.398 15.562 1.00 87.06 88 ALA A O 1
ATOM 695 N N . THR A 1 89 ? -4.644 -3.841 14.823 1.00 85.62 89 THR A N 1
ATOM 696 C CA . THR A 1 89 ? -5.499 -3.363 13.727 1.00 85.62 89 THR A CA 1
ATOM 697 C C . THR A 1 89 ? -5.745 -4.471 12.706 1.00 85.62 89 THR A C 1
ATOM 699 O O . THR A 1 89 ? -6.873 -4.675 12.265 1.00 85.62 89 THR A O 1
ATOM 702 N N . CYS A 1 90 ? -4.717 -5.245 12.345 1.00 84.88 90 CYS A N 1
ATOM 703 C CA . CYS A 1 90 ? -4.896 -6.385 11.446 1.00 84.88 90 CYS A CA 1
ATOM 704 C C . CYS A 1 90 ? -5.861 -7.428 12.035 1.00 84.88 90 CYS A C 1
ATOM 706 O O . CYS A 1 90 ? -6.705 -7.956 11.309 1.00 84.88 90 CYS A O 1
ATOM 708 N N . ALA A 1 91 ? -5.769 -7.698 13.341 1.00 83.00 91 ALA A N 1
ATOM 709 C CA . ALA A 1 91 ? -6.669 -8.617 14.033 1.00 83.00 91 ALA A CA 1
ATOM 710 C C . ALA A 1 91 ? -8.115 -8.091 14.106 1.00 83.00 91 ALA A C 1
ATOM 712 O O . ALA A 1 91 ? -9.050 -8.869 13.931 1.00 83.00 91 ALA A O 1
ATOM 713 N N . GLU A 1 92 ? -8.305 -6.786 14.316 1.00 88.88 92 GLU A N 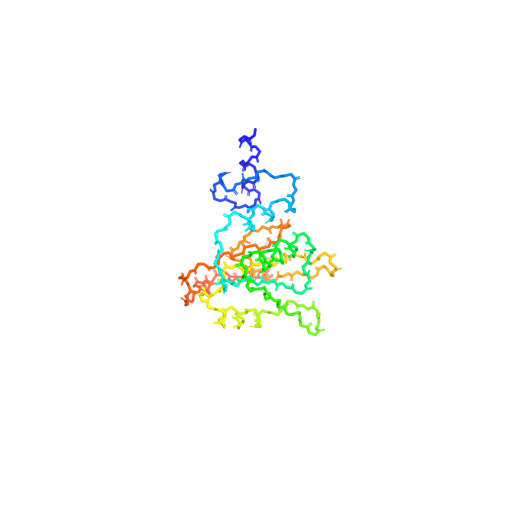1
ATOM 714 C CA . GLU A 1 92 ? -9.623 -6.134 14.331 1.00 88.88 92 GLU A CA 1
ATOM 715 C C . GLU A 1 92 ? -10.304 -6.169 12.955 1.00 88.88 92 GLU A C 1
ATOM 717 O O . GLU A 1 92 ? -11.504 -6.437 12.831 1.00 88.88 92 GLU A O 1
ATOM 722 N N . LEU A 1 93 ? -9.544 -5.875 11.900 1.00 84.38 93 LEU A N 1
ATOM 723 C CA . LEU A 1 93 ? -10.080 -5.789 10.547 1.00 84.38 93 LEU A CA 1
ATOM 724 C C . LEU A 1 93 ? -10.408 -7.172 9.972 1.00 84.38 93 LEU A C 1
ATOM 726 O O . LEU A 1 93 ? -11.389 -7.302 9.231 1.00 84.38 93 LEU A O 1
ATOM 730 N N . GLY A 1 94 ? -9.632 -8.197 10.339 1.00 86.81 94 GLY A N 1
ATOM 731 C CA . GLY A 1 94 ? -9.880 -9.590 9.976 1.00 86.81 94 GLY A CA 1
ATOM 732 C C . GLY A 1 94 ? -10.065 -9.776 8.469 1.00 86.81 94 GLY A C 1
ATOM 733 O O . GLY A 1 94 ? -9.277 -9.282 7.668 1.00 86.81 94 GLY A O 1
ATOM 734 N N . GLU A 1 95 ? -11.144 -10.452 8.073 1.00 85.12 95 GLU A N 1
ATOM 735 C CA . GLU A 1 95 ? -11.452 -10.760 6.666 1.00 85.12 95 GLU A CA 1
ATOM 736 C C . GLU A 1 95 ? -11.753 -9.528 5.801 1.00 85.12 95 GLU A C 1
ATOM 738 O O . GLU A 1 95 ? -11.723 -9.618 4.574 1.00 85.12 95 GLU A O 1
ATOM 743 N N . ARG A 1 96 ? -12.032 -8.372 6.418 1.00 85.94 96 ARG A N 1
ATOM 744 C CA . ARG A 1 96 ? -12.230 -7.120 5.679 1.00 85.94 96 ARG A CA 1
ATOM 745 C C . ARG A 1 96 ? -10.905 -6.526 5.215 1.00 85.94 96 ARG A C 1
ATOM 747 O O . ARG A 1 96 ? -10.900 -5.784 4.237 1.00 85.94 96 ARG A O 1
ATOM 754 N N . LEU A 1 97 ? -9.787 -6.828 5.886 1.00 88.69 97 LEU A N 1
ATOM 755 C CA . LEU A 1 97 ? -8.470 -6.333 5.490 1.00 88.69 97 LEU A CA 1
ATOM 756 C C . LEU A 1 97 ? -8.008 -7.034 4.217 1.00 88.69 97 LEU A C 1
ATOM 758 O O . LEU A 1 97 ? -7.580 -8.184 4.238 1.00 88.69 97 LEU A O 1
ATOM 762 N N . LYS A 1 98 ? -8.052 -6.310 3.104 1.00 87.25 98 LYS A N 1
ATOM 763 C CA . LYS A 1 98 ? -7.702 -6.857 1.794 1.00 87.25 98 LYS A CA 1
ATOM 764 C C . LYS A 1 98 ? -6.266 -6.574 1.390 1.00 87.25 98 LYS A C 1
ATOM 766 O O . LYS A 1 98 ? -5.656 -7.352 0.656 1.00 87.25 98 LYS A O 1
ATOM 771 N N . MET A 1 99 ? -5.735 -5.442 1.833 1.00 87.12 99 MET A N 1
ATOM 772 C CA . MET A 1 99 ? -4.407 -4.990 1.456 1.00 87.12 99 MET A CA 1
ATOM 773 C C . MET A 1 99 ? -3.799 -4.144 2.569 1.00 87.12 99 MET A C 1
ATOM 775 O O . MET A 1 99 ? -4.474 -3.332 3.200 1.00 87.12 99 MET A O 1
ATOM 779 N N . VAL A 1 100 ? -2.495 -4.305 2.752 1.00 89.19 100 VAL A N 1
ATOM 780 C CA . VAL A 1 100 ? -1.651 -3.390 3.519 1.00 89.19 100 VAL A CA 1
ATOM 781 C C . VAL A 1 100 ? -0.661 -2.762 2.545 1.00 89.19 100 VAL A C 1
ATOM 783 O O . VAL A 1 100 ? 0.037 -3.503 1.853 1.00 89.19 100 VAL A O 1
ATOM 786 N N . SER A 1 101 ? -0.596 -1.430 2.489 1.00 88.62 101 SER A N 1
ATOM 787 C CA . SER A 1 101 ? 0.388 -0.699 1.685 1.00 88.62 101 SER A CA 1
ATOM 788 C C . SER A 1 101 ? 1.210 0.254 2.547 1.00 88.62 101 SER A C 1
ATOM 790 O O . SER A 1 101 ? 0.711 1.304 2.951 1.00 88.62 101 SER A O 1
ATOM 792 N N . VAL A 1 102 ? 2.473 -0.093 2.813 1.00 85.31 102 VAL A N 1
ATOM 793 C CA . VAL A 1 102 ? 3.355 0.707 3.682 1.00 85.31 102 VAL A CA 1
ATOM 794 C C . VAL A 1 102 ? 4.725 0.969 3.066 1.00 85.31 102 VAL A C 1
ATOM 796 O O . VAL A 1 102 ? 5.341 0.079 2.490 1.00 85.31 102 VAL A O 1
ATOM 799 N N . GLY A 1 103 ? 5.256 2.180 3.191 1.00 81.44 103 GLY A N 1
ATOM 800 C CA . GLY A 1 103 ? 6.618 2.487 2.753 1.00 81.44 103 GLY A CA 1
ATOM 801 C C . GLY A 1 103 ? 7.677 1.687 3.527 1.00 81.44 103 GLY A C 1
ATOM 802 O O . GLY A 1 103 ? 7.668 1.660 4.753 1.00 81.44 103 GLY A O 1
ATOM 803 N N . HIS A 1 104 ? 8.641 1.063 2.838 1.00 78.44 104 HIS A N 1
ATOM 804 C CA . HIS A 1 104 ? 9.764 0.391 3.517 1.00 78.44 104 HIS A CA 1
ATOM 805 C C . HIS A 1 104 ? 10.659 1.403 4.260 1.00 78.44 104 HIS A C 1
ATOM 807 O O . HIS A 1 104 ? 11.103 1.158 5.380 1.00 78.44 104 HIS A O 1
ATOM 813 N N . VAL A 1 105 ? 10.906 2.564 3.654 1.00 79.12 105 VAL A N 1
ATOM 814 C CA . VAL A 1 105 ? 11.608 3.687 4.282 1.00 79.12 105 VAL A CA 1
ATOM 815 C C . VAL A 1 105 ? 10.811 4.947 3.990 1.00 79.12 105 VAL A C 1
ATOM 817 O O . VAL A 1 105 ? 10.480 5.201 2.830 1.00 79.12 105 VAL A O 1
ATOM 820 N N . SER A 1 106 ? 10.500 5.721 5.030 1.00 74.75 106 SER A N 1
ATOM 821 C CA . SER A 1 106 ? 9.831 7.008 4.861 1.00 74.75 106 SER A CA 1
ATOM 822 C C . SER A 1 106 ? 10.758 7.989 4.149 1.00 74.75 106 SER A C 1
ATOM 824 O O . SER A 1 106 ? 11.921 8.153 4.518 1.00 74.75 106 SER A O 1
ATOM 826 N N . ASN A 1 107 ? 10.233 8.666 3.133 1.00 73.56 107 ASN A N 1
ATOM 827 C CA . ASN A 1 107 ? 10.941 9.728 2.426 1.00 73.56 107 ASN A CA 1
ATOM 828 C C . ASN A 1 107 ? 10.955 11.057 3.200 1.00 73.56 107 ASN A C 1
ATOM 830 O O . ASN A 1 107 ? 11.675 11.962 2.790 1.00 73.56 107 ASN A O 1
ATOM 834 N N . LEU A 1 108 ? 10.140 11.184 4.254 1.00 71.06 108 LEU A N 1
ATOM 835 C CA . LEU A 1 108 ? 10.086 12.376 5.100 1.00 71.06 108 LEU A CA 1
ATOM 836 C C . LEU A 1 108 ? 11.214 12.339 6.132 1.00 71.06 108 LEU A C 1
ATOM 838 O O . LEU A 1 108 ? 12.088 13.199 6.121 1.00 71.06 108 LEU A O 1
ATOM 842 N N . ASP A 1 109 ? 11.239 11.280 6.943 1.00 73.25 109 ASP A N 1
ATOM 843 C CA . ASP A 1 109 ? 12.069 11.248 8.154 1.00 73.25 109 ASP A CA 1
ATOM 844 C C . ASP A 1 109 ? 13.141 10.144 8.123 1.00 73.25 109 ASP A C 1
ATOM 846 O O . ASP A 1 109 ? 13.903 9.973 9.072 1.00 73.25 109 ASP A O 1
ATOM 850 N N . GLY A 1 110 ? 13.198 9.337 7.055 1.00 74.19 110 GLY A N 1
ATOM 851 C CA . GLY A 1 110 ? 14.161 8.236 6.913 1.00 74.19 110 GLY A CA 1
ATOM 852 C C . GLY A 1 110 ? 13.898 7.027 7.819 1.00 74.19 110 GLY A C 1
ATOM 853 O O . GLY A 1 110 ? 14.647 6.047 7.772 1.00 74.19 110 GLY A O 1
ATOM 854 N N . VAL A 1 111 ? 12.832 7.065 8.624 1.00 76.81 111 VAL A N 1
ATOM 855 C CA . VAL A 1 111 ? 12.422 5.966 9.505 1.00 76.81 111 VAL A CA 1
ATOM 856 C C . VAL A 1 111 ? 12.070 4.737 8.668 1.00 76.81 111 VAL A C 1
ATOM 858 O O . VAL A 1 111 ? 11.333 4.815 7.681 1.00 76.81 111 VAL A O 1
ATOM 861 N N . ARG A 1 112 ? 12.622 3.586 9.061 1.00 76.44 112 ARG A N 1
ATOM 862 C CA . ARG A 1 112 ? 12.418 2.304 8.384 1.00 76.44 112 ARG A CA 1
ATOM 863 C C . ARG A 1 112 ? 11.272 1.535 9.033 1.00 76.44 112 ARG A C 1
ATOM 865 O O . ARG A 1 112 ? 11.279 1.340 10.247 1.00 76.44 112 ARG A O 1
ATOM 872 N N . ALA A 1 113 ? 10.353 1.025 8.218 1.00 74.06 113 ALA A N 1
ATOM 873 C CA . ALA A 1 113 ? 9.345 0.085 8.686 1.00 74.06 113 ALA A CA 1
ATOM 874 C C . ALA A 1 113 ? 10.001 -1.269 9.052 1.00 74.06 113 ALA A C 1
ATOM 876 O O . ALA A 1 113 ? 10.882 -1.752 8.331 1.00 74.06 113 ALA A O 1
ATOM 877 N N . PRO A 1 114 ? 9.615 -1.899 10.170 1.00 69.69 114 PRO A N 1
ATOM 878 C CA . PRO A 1 114 ? 10.250 -3.118 10.662 1.00 69.69 114 PRO A CA 1
ATOM 879 C C . PRO A 1 114 ? 10.133 -4.280 9.672 1.00 69.69 114 PRO A C 1
ATOM 881 O O . PRO A 1 114 ? 9.069 -4.539 9.128 1.00 69.69 114 PRO A O 1
ATOM 884 N N . SER A 1 115 ? 11.200 -5.069 9.502 1.00 55.00 115 SER A N 1
ATOM 885 C CA . SER A 1 115 ? 11.257 -6.171 8.520 1.00 55.00 115 SER A CA 1
ATOM 886 C C . SER A 1 115 ? 10.220 -7.286 8.736 1.00 55.00 115 SER A C 1
ATOM 888 O O . SER A 1 115 ? 9.992 -8.119 7.856 1.00 55.00 115 SER A O 1
ATOM 890 N N . LYS A 1 116 ? 9.553 -7.331 9.890 1.00 53.59 116 LYS A N 1
ATOM 891 C CA . LYS A 1 116 ? 8.430 -8.247 10.120 1.00 53.59 116 LYS A CA 1
ATOM 892 C C . LYS A 1 116 ? 7.220 -7.918 9.246 1.00 53.59 116 LYS A C 1
ATOM 894 O O . LYS A 1 116 ? 6.557 -8.853 8.814 1.00 53.59 116 LYS A O 1
ATOM 899 N N . THR A 1 117 ? 7.009 -6.652 8.876 1.00 51.44 117 THR A N 1
ATOM 900 C CA . THR A 1 117 ? 6.032 -6.305 7.831 1.00 51.44 117 THR A CA 1
ATOM 901 C C . THR A 1 117 ? 6.484 -6.882 6.481 1.00 51.44 117 THR A C 1
ATOM 903 O O . THR A 1 117 ? 5.693 -7.476 5.752 1.00 51.44 117 THR A O 1
ATOM 906 N N . SER A 1 118 ? 7.791 -6.845 6.193 1.00 40.09 118 SER A N 1
ATOM 907 C CA . SER A 1 118 ? 8.373 -7.334 4.931 1.00 40.09 118 SER A CA 1
ATOM 908 C C . SER A 1 118 ? 8.396 -8.856 4.732 1.00 40.09 118 SER A C 1
ATOM 910 O O . SER A 1 118 ? 8.571 -9.302 3.602 1.00 40.09 118 SER A O 1
ATOM 912 N N . HIS A 1 119 ? 8.145 -9.681 5.758 1.00 32.94 119 HIS A N 1
ATOM 913 C CA . HIS A 1 119 ? 7.996 -11.136 5.559 1.00 32.94 119 HIS A CA 1
ATOM 914 C C . HIS A 1 119 ? 6.749 -11.503 4.732 1.00 32.94 119 HIS A C 1
ATOM 916 O O . HIS A 1 119 ? 6.626 -12.641 4.277 1.00 32.94 119 HIS A O 1
ATOM 922 N N . ALA A 1 120 ? 5.853 -10.539 4.496 1.00 35.03 120 ALA A N 1
ATOM 923 C CA . ALA A 1 120 ? 4.758 -10.653 3.544 1.00 35.03 120 ALA A CA 1
ATOM 924 C C . ALA A 1 120 ? 5.107 -10.154 2.123 1.00 35.03 120 ALA A C 1
ATOM 926 O O . ALA A 1 120 ? 4.364 -10.459 1.195 1.00 35.03 120 ALA A O 1
ATOM 927 N N . SER A 1 121 ? 6.221 -9.435 1.915 1.00 26.38 121 SER A N 1
ATOM 928 C CA . SER A 1 121 ? 6.741 -9.099 0.579 1.00 26.38 121 SER A CA 1
ATOM 929 C C . SER A 1 121 ? 8.143 -8.471 0.669 1.00 26.38 121 SER A C 1
ATOM 931 O O . SER A 1 121 ? 8.329 -7.388 1.220 1.00 26.38 121 SER A O 1
ATOM 933 N N . HIS A 1 122 ? 9.167 -9.128 0.128 1.00 28.42 122 HIS A N 1
ATOM 934 C CA . HIS A 1 122 ? 10.489 -8.519 -0.008 1.00 28.42 122 HIS A CA 1
ATOM 935 C C . HIS A 1 122 ? 10.500 -7.567 -1.210 1.00 28.42 122 HIS A C 1
ATOM 937 O O . HIS A 1 122 ? 10.423 -8.021 -2.347 1.00 28.42 122 HIS A O 1
ATOM 943 N N . MET A 1 123 ? 10.674 -6.262 -0.981 1.00 26.41 123 MET A N 1
ATOM 944 C CA . MET A 1 123 ? 11.319 -5.381 -1.959 1.00 26.41 123 MET A CA 1
ATOM 945 C C . MET A 1 123 ? 11.893 -4.122 -1.296 1.00 26.41 123 MET A C 1
ATOM 947 O O . MET A 1 123 ? 11.222 -3.358 -0.601 1.00 26.41 123 MET A O 1
ATOM 951 N N . THR A 1 124 ? 13.185 -3.910 -1.519 1.00 27.53 124 THR A N 1
ATOM 952 C CA . THR A 1 124 ? 13.903 -2.680 -1.191 1.00 27.53 124 THR A CA 1
ATOM 953 C C . THR A 1 124 ? 13.485 -1.607 -2.198 1.00 27.53 124 THR A C 1
ATOM 955 O O . THR A 1 124 ? 13.592 -1.814 -3.405 1.00 27.53 124 THR A O 1
ATOM 958 N N . THR A 1 125 ? 12.990 -0.477 -1.684 1.00 27.44 125 THR A N 1
ATOM 959 C CA . THR A 1 125 ? 12.612 0.731 -2.446 1.00 27.44 125 THR A CA 1
ATOM 960 C C . THR A 1 125 ? 11.306 0.643 -3.256 1.00 27.44 125 THR A C 1
ATOM 962 O O . THR A 1 125 ? 11.220 1.116 -4.386 1.00 27.44 125 THR A O 1
ATOM 965 N N . ALA A 1 126 ? 10.252 0.083 -2.664 1.00 29.12 126 ALA A N 1
ATOM 966 C CA . ALA A 1 126 ? 8.862 0.287 -3.079 1.00 29.12 126 ALA A CA 1
ATOM 967 C C . ALA A 1 126 ? 7.957 0.164 -1.839 1.00 29.12 126 ALA A C 1
ATOM 969 O O . ALA A 1 126 ? 8.370 -0.479 -0.869 1.00 29.12 126 ALA A O 1
ATOM 970 N N . PRO A 1 127 ? 6.764 0.783 -1.814 1.00 38.16 127 PRO A N 1
ATOM 971 C CA . PRO A 1 127 ? 5.800 0.489 -0.765 1.00 38.16 127 PRO A CA 1
ATOM 972 C C . PRO A 1 127 ? 5.458 -1.002 -0.787 1.00 38.16 127 PRO A C 1
ATOM 974 O O . PRO A 1 127 ? 5.168 -1.602 -1.823 1.00 38.16 127 PRO A O 1
ATOM 977 N N . LEU A 1 128 ? 5.573 -1.592 0.389 1.00 39.97 128 LEU A N 1
ATOM 978 C CA . LEU A 1 128 ? 5.229 -2.950 0.725 1.00 39.97 128 LEU A CA 1
ATOM 979 C C . LEU A 1 128 ? 3.723 -3.132 0.539 1.00 39.97 128 LEU A C 1
ATOM 981 O O . LEU A 1 128 ? 2.951 -2.692 1.382 1.00 39.97 128 LEU A O 1
ATOM 985 N N . CYS A 1 129 ? 3.323 -3.790 -0.548 1.00 41.62 129 CYS A N 1
ATOM 986 C CA . CYS A 1 129 ? 1.968 -4.299 -0.732 1.00 41.62 129 CYS A CA 1
ATOM 987 C C . CYS A 1 129 ? 1.927 -5.751 -0.244 1.00 41.62 129 CYS A C 1
ATOM 989 O O . CYS A 1 129 ? 2.452 -6.649 -0.908 1.00 41.62 129 CYS A O 1
ATOM 991 N N . ALA A 1 130 ? 1.339 -5.977 0.927 1.00 41.53 130 ALA A N 1
ATOM 992 C CA . ALA A 1 130 ? 1.097 -7.309 1.465 1.00 41.53 130 ALA A CA 1
ATOM 993 C C . ALA A 1 130 ? -0.389 -7.653 1.297 1.00 41.53 130 ALA A C 1
ATOM 995 O O . ALA A 1 130 ? -1.254 -7.049 1.933 1.00 41.53 130 ALA A O 1
ATOM 996 N N . TRP A 1 131 ? -0.683 -8.626 0.430 1.00 32.97 131 TRP A N 1
ATOM 997 C CA . TRP A 1 131 ? -2.023 -9.195 0.297 1.00 32.97 131 TRP A CA 1
ATOM 998 C C . TRP A 1 131 ? -2.218 -10.266 1.371 1.00 32.97 131 TRP A C 1
ATOM 1000 O O . TRP A 1 131 ? -1.568 -11.315 1.334 1.00 32.97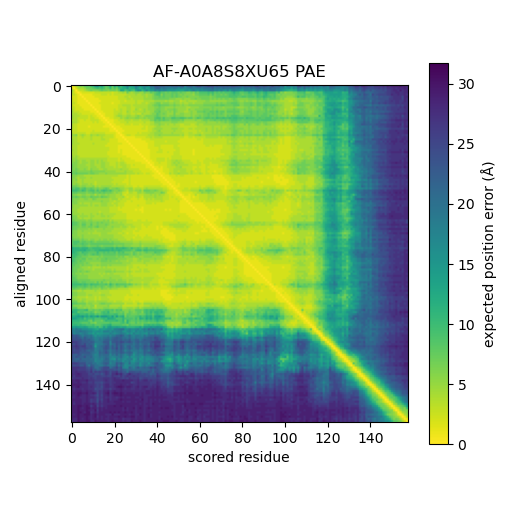 131 TRP A O 1
ATOM 1010 N N . MET A 1 132 ? -3.102 -10.005 2.331 1.00 34.47 132 MET A N 1
ATOM 1011 C CA . MET A 1 132 ? -3.535 -11.009 3.299 1.00 34.47 132 MET A CA 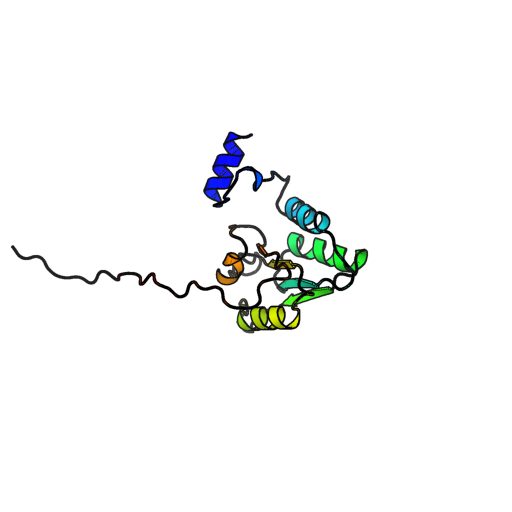1
ATOM 1012 C C . MET A 1 132 ? -4.863 -11.594 2.818 1.00 34.47 132 MET A C 1
ATOM 1014 O O . MET A 1 132 ? -5.920 -11.002 2.986 1.00 34.47 132 MET A O 1
ATOM 1018 N N . GLY A 1 133 ? -4.802 -12.744 2.144 1.00 28.53 133 GLY A N 1
ATOM 1019 C CA . GLY A 1 133 ? -5.998 -13.521 1.818 1.00 28.53 133 GLY A CA 1
ATOM 1020 C C . GLY A 1 133 ? -6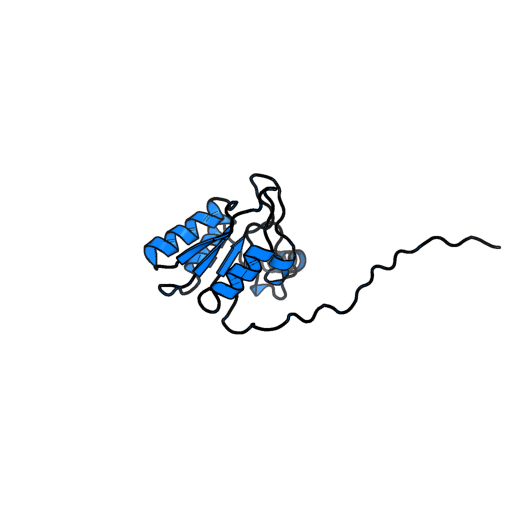.667 -14.108 3.074 1.00 28.53 133 GLY A C 1
ATOM 1021 O O . GLY A 1 133 ? -6.030 -14.193 4.124 1.00 28.53 133 GLY A O 1
ATOM 1022 N N . PRO A 1 134 ? -7.914 -14.602 2.965 1.00 29.55 134 PRO A N 1
ATOM 1023 C CA . PRO A 1 134 ? -8.775 -14.946 4.108 1.00 29.55 134 PRO A CA 1
ATOM 1024 C C . PRO A 1 134 ? -8.300 -16.120 4.990 1.00 29.55 134 PRO A C 1
ATOM 1026 O O . PRO A 1 134 ? -8.906 -16.394 6.016 1.00 29.55 134 PRO A O 1
ATOM 1029 N N . ASN A 1 135 ? -7.210 -16.813 4.647 1.00 27.34 135 ASN A N 1
ATOM 1030 C CA . ASN A 1 135 ? -6.704 -17.960 5.407 1.00 27.34 135 ASN A CA 1
ATOM 1031 C C . ASN A 1 135 ? -5.250 -17.757 5.842 1.00 27.34 135 ASN A C 1
ATOM 1033 O O . ASN A 1 135 ? -4.364 -18.338 5.219 1.00 27.34 135 ASN A O 1
ATOM 1037 N N . ARG A 1 136 ? -5.014 -16.985 6.916 1.00 30.30 136 ARG A N 1
ATOM 1038 C CA . ARG A 1 136 ? -3.959 -17.248 7.926 1.00 30.30 136 ARG A CA 1
ATOM 1039 C C . ARG A 1 136 ? -4.254 -16.563 9.274 1.00 30.30 136 ARG A C 1
ATOM 1041 O O . ARG A 1 136 ? -3.501 -15.680 9.683 1.00 30.30 136 ARG A O 1
ATOM 1048 N N . PRO A 1 137 ? -5.278 -16.976 10.032 1.00 29.67 137 PRO A N 1
ATOM 1049 C CA . PRO A 1 137 ? -5.134 -16.924 11.472 1.00 29.67 137 PRO A CA 1
ATOM 1050 C C . PRO A 1 137 ? -4.186 -18.070 11.879 1.00 29.67 137 PRO A C 1
ATOM 1052 O O . PRO A 1 137 ? -4.161 -19.125 11.248 1.00 29.67 137 PRO A O 1
ATOM 1055 N N . HIS A 1 138 ? -3.405 -17.859 12.936 1.00 26.48 138 HIS A N 1
ATOM 1056 C CA . HIS A 1 138 ? -2.541 -18.847 13.603 1.00 26.48 138 HIS A CA 1
ATOM 1057 C C . HIS A 1 138 ? -1.119 -19.027 13.023 1.00 26.48 138 HIS A C 1
ATOM 1059 O O . HIS A 1 138 ? -0.871 -19.761 12.071 1.00 26.48 138 HIS A O 1
ATOM 1065 N N . THR A 1 139 ? -0.157 -18.413 13.728 1.00 25.44 139 THR A N 1
ATOM 1066 C CA . THR A 1 139 ? 1.256 -18.827 13.872 1.00 25.44 139 THR A CA 1
ATOM 1067 C C . THR A 1 139 ? 2.094 -18.941 12.591 1.00 25.44 139 THR A C 1
ATOM 1069 O O . THR A 1 139 ? 2.009 -19.915 11.853 1.00 25.44 139 THR A O 1
ATOM 1072 N N . CYS A 1 140 ? 3.021 -18.001 12.381 1.00 22.58 140 CYS A N 1
ATOM 1073 C CA . CYS A 1 140 ? 4.173 -18.232 11.506 1.00 22.58 140 CYS A CA 1
ATOM 1074 C C . CYS A 1 140 ? 5.247 -18.995 12.311 1.00 22.58 140 CYS A C 1
ATOM 1076 O O . CYS A 1 140 ? 5.808 -18.419 13.249 1.00 22.58 140 CYS A O 1
ATOM 1078 N N . PRO A 1 141 ? 5.546 -20.275 12.016 1.00 25.09 141 PRO A N 1
ATOM 1079 C CA . PRO A 1 141 ? 6.521 -21.041 12.771 1.00 25.09 141 PRO A CA 1
ATOM 1080 C C . PRO A 1 141 ? 7.907 -20.787 12.181 1.00 25.09 141 PRO A C 1
ATOM 1082 O O . PRO A 1 141 ? 8.384 -21.557 11.358 1.00 25.09 141 PRO A O 1
ATOM 1085 N N . LEU A 1 142 ? 8.560 -19.699 12.585 1.00 26.92 142 LEU A N 1
ATOM 1086 C CA . LEU A 1 142 ? 10.006 -19.523 12.396 1.00 26.92 142 LEU A CA 1
ATOM 1087 C C . LEU A 1 142 ? 10.659 -18.917 13.647 1.00 26.92 142 LEU A C 1
ATOM 1089 O O . LEU A 1 142 ? 11.583 -18.115 13.575 1.00 26.92 142 LEU A O 1
ATOM 1093 N N . THR A 1 143 ? 10.223 -19.359 14.826 1.00 26.52 143 THR A N 1
ATOM 1094 C CA . THR A 1 143 ? 11.058 -19.378 16.034 1.00 26.52 143 THR A CA 1
ATOM 1095 C C . THR A 1 143 ? 11.771 -20.726 16.133 1.00 26.52 143 THR A C 1
ATOM 1097 O O . THR A 1 143 ? 11.596 -21.487 17.076 1.00 26.52 143 THR A O 1
ATOM 1100 N N . SER A 1 144 ? 12.616 -21.052 15.155 1.00 24.88 144 SER A N 1
ATOM 1101 C CA . SER A 1 144 ? 13.620 -22.095 15.360 1.00 24.88 144 SER A CA 1
ATOM 1102 C C . SER A 1 144 ? 14.916 -21.762 14.631 1.00 24.88 144 SER A C 1
ATOM 1104 O O . SER A 1 144 ? 15.084 -22.061 13.455 1.00 24.88 144 SER A O 1
ATOM 1106 N N . ARG A 1 145 ? 15.834 -21.201 15.426 1.00 28.22 145 ARG A N 1
ATOM 1107 C CA . ARG A 1 145 ? 17.296 -21.244 15.292 1.00 28.22 145 ARG A CA 1
ATOM 1108 C C . ARG A 1 145 ? 17.912 -20.582 14.059 1.00 28.22 145 ARG A C 1
ATOM 1110 O O . ARG A 1 145 ? 18.120 -21.223 13.041 1.00 28.22 145 ARG A O 1
ATOM 1117 N N . THR A 1 146 ? 18.487 -19.412 14.304 1.00 24.91 146 THR A N 1
ATOM 1118 C CA . THR A 1 146 ? 19.918 -19.189 14.050 1.00 24.91 146 THR A CA 1
ATOM 1119 C C . THR A 1 146 ? 20.462 -18.277 15.145 1.00 24.91 146 THR A C 1
ATOM 1121 O O . THR A 1 146 ? 20.409 -17.054 15.077 1.00 24.91 146 THR A O 1
ATOM 1124 N N . SER A 1 147 ? 20.966 -18.901 16.210 1.00 25.41 147 SER A N 1
ATOM 1125 C CA . SER A 1 147 ? 21.940 -18.273 17.097 1.00 25.41 147 SER A CA 1
ATOM 1126 C C . SER A 1 147 ? 23.123 -17.818 16.246 1.00 25.41 147 SER A C 1
ATOM 1128 O O . SER A 1 147 ? 23.781 -18.649 15.618 1.00 25.41 147 SER A O 1
ATOM 1130 N N . VAL A 1 148 ? 23.383 -16.516 16.217 1.00 29.58 148 VAL A N 1
ATOM 1131 C CA . VAL A 1 148 ? 24.645 -15.966 15.720 1.00 29.58 148 VAL A CA 1
ATOM 1132 C C . VAL A 1 148 ? 25.755 -16.524 16.618 1.00 29.58 148 VAL A C 1
ATOM 1134 O O . VAL A 1 148 ? 25.704 -16.283 17.826 1.00 29.58 148 VAL A O 1
ATOM 1137 N N . PRO A 1 149 ? 26.741 -17.281 16.109 1.00 25.56 149 PRO A N 1
ATOM 1138 C CA . PRO A 1 149 ? 27.897 -17.620 16.912 1.00 25.56 149 PRO A CA 1
ATOM 1139 C C . PRO A 1 149 ? 28.774 -16.371 16.993 1.00 25.56 149 PRO A C 1
ATOM 1141 O O . PRO A 1 149 ? 29.459 -16.004 16.041 1.00 25.56 149 PRO A O 1
ATOM 1144 N N . THR A 1 150 ? 28.746 -15.706 18.142 1.00 29.77 150 THR A N 1
ATOM 1145 C CA . THR A 1 150 ? 29.816 -14.806 18.567 1.00 29.77 150 THR A CA 1
ATOM 1146 C C . THR A 1 150 ? 31.082 -15.641 18.743 1.00 29.77 150 THR A C 1
ATOM 1148 O O . THR A 1 150 ? 31.205 -16.381 19.718 1.00 29.77 150 THR A O 1
ATOM 1151 N N . SER A 1 151 ? 32.021 -15.567 17.799 1.00 29.25 151 SER A N 1
ATOM 1152 C CA . SER A 1 151 ? 33.350 -16.154 17.978 1.00 29.25 151 SER A CA 1
ATOM 1153 C C . SER A 1 151 ? 34.161 -15.268 18.925 1.00 29.25 151 SER A C 1
ATOM 1155 O O . SER A 1 151 ? 34.747 -14.265 18.519 1.00 29.25 151 SER A O 1
ATOM 1157 N N . SER A 1 152 ? 34.155 -15.633 20.204 1.00 31.12 152 SER A N 1
ATOM 1158 C CA . SER A 1 152 ? 35.087 -15.149 21.217 1.00 31.12 152 SER A CA 1
ATOM 1159 C C . SER A 1 152 ? 36.491 -15.707 20.973 1.00 31.12 152 SER A C 1
ATOM 1161 O O . SER A 1 152 ? 36.654 -16.883 20.648 1.00 31.12 152 SER A O 1
ATOM 1163 N N . HIS A 1 153 ? 37.492 -14.855 21.183 1.00 32.81 153 HIS A N 1
ATOM 1164 C CA . HIS A 1 153 ? 38.914 -15.175 21.298 1.00 32.81 153 HIS A CA 1
ATOM 1165 C C . HIS A 1 153 ? 39.234 -16.450 22.098 1.00 32.81 153 HIS A C 1
ATOM 1167 O O . HIS A 1 153 ? 38.677 -16.662 23.172 1.00 32.81 153 HIS A O 1
ATOM 1173 N N . ALA A 1 154 ? 40.242 -17.200 21.636 1.00 30.03 154 ALA A N 1
ATOM 1174 C CA . ALA A 1 154 ? 41.102 -18.068 22.450 1.00 30.03 154 ALA A CA 1
ATOM 1175 C C . ALA A 1 154 ? 42.443 -18.341 21.710 1.00 30.03 154 ALA A C 1
ATOM 1177 O O . ALA A 1 154 ? 42.495 -18.162 20.493 1.00 30.03 154 ALA A O 1
ATOM 1178 N N . PRO A 1 155 ? 43.538 -18.686 22.420 1.00 34.88 155 PRO A N 1
ATOM 1179 C CA . PRO A 1 155 ? 44.879 -18.162 22.156 1.00 34.88 155 PRO A CA 1
ATOM 1180 C C . PRO A 1 155 ? 45.820 -19.097 21.378 1.00 34.88 155 PRO A C 1
ATOM 1182 O O . PRO A 1 155 ? 45.630 -20.307 21.304 1.00 34.88 155 PRO A O 1
ATOM 1185 N N . PHE A 1 156 ? 46.877 -18.489 20.835 1.00 32.34 156 PHE A N 1
ATOM 1186 C CA . PHE A 1 156 ? 48.022 -19.130 20.187 1.00 32.34 156 PHE A CA 1
ATOM 1187 C C . PHE A 1 156 ? 48.886 -19.895 21.205 1.00 32.34 156 PHE A C 1
ATOM 1189 O O . PHE A 1 156 ? 49.426 -19.281 22.125 1.00 32.34 156 PHE A O 1
ATOM 1196 N N . THR A 1 157 ? 49.092 -21.198 20.993 1.00 32.91 157 THR A N 1
ATOM 1197 C CA . THR A 1 157 ? 50.236 -21.960 21.526 1.00 32.91 157 THR A CA 1
ATOM 1198 C C . THR A 1 157 ? 50.651 -23.078 20.561 1.00 32.91 157 THR A C 1
ATOM 1200 O O . THR A 1 157 ? 50.053 -24.150 20.532 1.00 32.91 157 THR A O 1
ATOM 1203 N N . ARG A 1 158 ? 51.708 -22.844 19.783 1.00 34.28 158 ARG A N 1
ATOM 1204 C CA . ARG A 1 158 ? 53.013 -23.522 19.891 1.00 34.28 158 ARG A CA 1
ATOM 1205 C C . ARG A 1 158 ? 54.006 -22.896 18.924 1.00 34.28 158 ARG A C 1
ATOM 1207 O O . ARG A 1 158 ? 53.582 -22.553 17.801 1.00 34.28 158 ARG A O 1
#

Solvent-accessible surface area (backbone atoms only — not comparable to full-atom values): 9808 Å² total; per-residue (Å²): 109,75,67,59,32,46,53,50,20,62,74,57,66,49,92,44,49,88,78,57,81,90,62,97,44,72,50,57,45,45,42,50,54,60,71,69,50,92,83,52,68,61,32,26,38,40,31,48,74,68,52,55,63,61,66,45,52,53,52,59,48,39,29,75,76,49,44,29,43,77,46,66,46,68,59,40,97,86,67,40,76,45,65,65,62,48,54,51,49,53,63,73,46,44,81,36,36,51,36,34,47,36,50,46,55,29,87,85,79,64,52,61,48,62,66,78,67,36,78,61,40,75,57,90,92,44,61,38,64,30,74,52,66,89,84,74,82,80,82,85,91,76,91,70,82,82,79,79,79,80,84,74,90,82,86,94,85,134

Sequence (158 aa):
MASSRRLLAQHIGARNVNEVAFMKNATHALNQVAQGLSWNKGDVILTTDKEHNSNLVPWLDLERSHGVDHRVLPSTEENTFDLEAFEATCAELGERLKMVSVGHVSNLDGVRAPSKTSHASHMTTAPLCAWMGPNRPHTCPLTSRTSVPTSSHAPFTR

Mean predicted aligned error: 12.2 Å

Nearest PDB structures (foldseek):
  7tlr-assembly1_A  TM=9.034E-01  e=1.164E-06  Lancefieldella parvula
  7tlr-assembly1_B  TM=9.061E-01  e=3.598E-06  Lancefieldella parvula
  7tlp-assembly4_F-3  TM=8.793E-01  e=1.518E-06  Lancefieldella parvula
  1n2t-assembly1_A  TM=8.557E-01  e=9.111E-06  Synechocystis sp. PCC 6714
  8dl5-assembly1_B  TM=8.720E-01  e=1.062E-04  Penicillium expansum